Protein AF-A0A484Z825-F1 (afdb_monomer_lite)

Structure (mmCIF, N/CA/C/O backbone):
data_AF-A0A484Z825-F1
#
_entry.id   AF-A0A484Z825-F1
#
loop_
_atom_site.group_PDB
_atom_site.id
_atom_site.type_symbol
_atom_site.label_atom_id
_atom_site.label_alt_id
_atom_site.label_comp_id
_atom_site.label_asym_id
_atom_site.label_entity_id
_atom_site.label_seq_id
_atom_site.pdbx_PDB_ins_code
_atom_site.Cartn_x
_atom_site.Cartn_y
_atom_site.Cartn_z
_atom_site.occupancy
_atom_site.B_iso_or_equiv
_atom_site.auth_seq_id
_atom_site.auth_comp_id
_atom_site.auth_asym_id
_atom_site.auth_atom_id
_atom_site.pdbx_PDB_model_num
ATOM 1 N N . MET A 1 1 ? -38.689 6.052 43.976 1.00 46.09 1 MET A N 1
ATOM 2 C CA . MET A 1 1 ? -38.820 5.818 42.522 1.00 46.09 1 MET A CA 1
ATOM 3 C C . MET A 1 1 ? -37.622 6.491 41.871 1.00 46.09 1 MET A C 1
ATOM 5 O O . MET A 1 1 ? -37.352 7.641 42.180 1.00 46.09 1 MET A O 1
ATOM 9 N N . ILE A 1 2 ? -36.808 5.705 41.177 1.00 48.50 2 ILE A N 1
ATOM 10 C CA . ILE A 1 2 ? -35.383 5.940 40.898 1.00 48.50 2 ILE A CA 1
ATOM 11 C C . ILE A 1 2 ? -35.185 7.165 39.990 1.00 48.50 2 ILE A C 1
ATOM 13 O O . ILE A 1 2 ? -35.688 7.188 38.871 1.00 48.50 2 ILE A O 1
ATOM 17 N N . ALA A 1 3 ? -34.473 8.182 40.487 1.00 53.41 3 ALA A N 1
ATOM 18 C CA . ALA A 1 3 ? -34.068 9.348 39.709 1.00 53.41 3 ALA A CA 1
ATOM 19 C C . ALA A 1 3 ? -33.032 8.905 38.667 1.00 53.41 3 ALA A C 1
ATOM 21 O O . ALA A 1 3 ? -31.939 8.459 39.014 1.00 53.41 3 ALA A O 1
ATOM 22 N N . ALA A 1 4 ? -33.421 8.955 37.397 1.00 62.81 4 ALA A N 1
ATOM 23 C CA . ALA A 1 4 ? -32.621 8.495 36.276 1.00 62.81 4 ALA A CA 1
ATOM 24 C C . ALA A 1 4 ? -31.355 9.354 36.115 1.00 62.81 4 ALA A C 1
ATOM 26 O O . ALA A 1 4 ? -31.417 10.492 35.651 1.00 62.81 4 ALA A O 1
ATOM 27 N N . LEU A 1 5 ? -30.200 8.792 36.481 1.00 63.03 5 LEU A N 1
ATOM 28 C CA . LEU A 1 5 ? -28.896 9.299 36.067 1.00 63.03 5 LEU A CA 1
ATOM 29 C C . LEU A 1 5 ? -28.688 8.947 34.589 1.00 63.03 5 LEU A C 1
ATOM 31 O O . LEU A 1 5 ? -28.255 7.846 34.255 1.00 63.03 5 LEU A O 1
ATOM 35 N N . LEU A 1 6 ? -29.002 9.883 33.696 1.00 67.19 6 LEU A N 1
ATOM 36 C CA . LEU A 1 6 ? -28.542 9.838 32.309 1.00 67.19 6 LEU A CA 1
ATOM 37 C C . LEU A 1 6 ? -27.055 10.208 32.295 1.00 67.19 6 LEU A C 1
ATOM 39 O O . LEU A 1 6 ? -26.693 11.373 32.154 1.00 67.19 6 LEU A O 1
ATOM 43 N N . ALA A 1 7 ? -26.192 9.213 32.500 1.00 68.25 7 ALA A N 1
ATOM 44 C CA . ALA A 1 7 ? -24.766 9.356 32.250 1.00 68.25 7 ALA A CA 1
ATOM 45 C C . ALA A 1 7 ? -24.561 9.591 30.746 1.00 68.25 7 ALA A C 1
ATOM 47 O O . ALA A 1 7 ? -24.805 8.709 29.923 1.00 68.25 7 ALA A O 1
ATOM 48 N N . SER A 1 8 ? -24.145 10.802 30.388 1.00 70.50 8 SER A N 1
ATOM 49 C CA . SER A 1 8 ? -23.704 11.165 29.047 1.00 70.50 8 SER A CA 1
ATOM 50 C C . SER A 1 8 ? -22.428 10.394 28.711 1.00 70.50 8 SER A C 1
ATOM 52 O O . SER A 1 8 ? -21.320 10.806 29.051 1.00 70.50 8 SER A O 1
ATOM 54 N N . VAL A 1 9 ? -22.582 9.247 28.051 1.00 73.12 9 VAL A N 1
ATOM 55 C CA . VAL A 1 9 ? -21.466 8.550 27.408 1.00 73.12 9 VAL A CA 1
ATOM 56 C C . VAL A 1 9 ? -21.034 9.394 26.213 1.00 73.12 9 VAL A C 1
ATOM 58 O O . VAL A 1 9 ? -21.684 9.403 25.169 1.00 73.12 9 VAL A O 1
ATOM 61 N N . SER A 1 10 ? -19.941 10.133 26.378 1.00 73.69 10 SER A N 1
ATOM 62 C CA . SER A 1 10 ? -19.230 10.754 25.264 1.00 73.69 10 SER A CA 1
ATOM 63 C C . SER A 1 10 ? -18.595 9.641 24.431 1.00 73.69 10 SER A C 1
ATOM 65 O O . SER A 1 10 ? -17.568 9.083 24.815 1.00 73.69 10 SER A O 1
ATOM 67 N N . LEU A 1 11 ? -19.222 9.282 23.309 1.00 68.94 11 LEU A N 1
ATOM 68 C CA . LEU A 1 11 ? -18.626 8.375 22.334 1.00 68.94 11 LEU A CA 1
ATOM 69 C C . LEU A 1 11 ? -17.519 9.128 21.587 1.00 68.94 11 LEU A C 1
ATOM 71 O O . LEU A 1 11 ? -17.769 9.810 20.596 1.00 68.94 11 LEU A O 1
ATOM 75 N N . SER A 1 12 ? -16.291 9.033 22.087 1.00 69.50 12 SER A N 1
ATOM 76 C CA . SER A 1 12 ? -15.109 9.481 21.354 1.00 69.50 12 SER A CA 1
ATOM 77 C C . SER A 1 12 ? -14.917 8.558 20.151 1.00 69.50 12 SER A C 1
ATOM 79 O O . SER A 1 12 ? -14.487 7.417 20.308 1.00 69.50 12 SER A O 1
ATOM 81 N N . ALA A 1 13 ? -15.268 9.022 18.951 1.00 67.81 13 ALA A N 1
ATOM 82 C CA . ALA A 1 13 ? -14.954 8.304 17.722 1.00 67.81 13 ALA A CA 1
ATOM 83 C C . ALA A 1 13 ? -13.427 8.254 17.564 1.00 67.81 13 ALA A C 1
ATOM 85 O O . ALA A 1 13 ? -12.788 9.282 17.335 1.00 67.81 13 ALA A O 1
ATOM 86 N N . THR A 1 14 ? -12.833 7.070 17.716 1.00 69.19 14 THR A N 1
ATOM 87 C CA . THR A 1 14 ? -11.431 6.857 17.351 1.00 69.19 14 THR A CA 1
ATOM 88 C C . THR A 1 14 ? -11.343 6.880 15.828 1.00 69.19 14 THR A C 1
ATOM 90 O O . THR A 1 14 ? -11.815 5.970 15.153 1.00 69.19 14 THR A O 1
ATOM 93 N N . ALA A 1 15 ? -10.833 7.972 15.261 1.00 72.00 15 ALA A N 1
ATOM 94 C CA . ALA A 1 15 ? -10.556 8.021 13.833 1.00 72.00 15 ALA A CA 1
ATOM 95 C C . ALA A 1 15 ? -9.406 7.051 13.530 1.00 72.00 15 ALA A C 1
ATOM 97 O O . ALA A 1 15 ? -8.362 7.123 14.182 1.00 72.00 15 ALA A O 1
ATOM 98 N N . 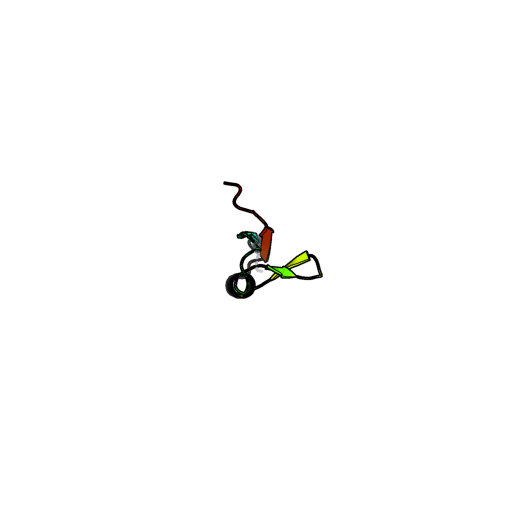ALA A 1 16 ? -9.596 6.162 12.550 1.00 75.94 16 ALA A N 1
ATOM 99 C CA . ALA A 1 16 ? -8.533 5.282 12.075 1.00 75.94 16 ALA A CA 1
ATOM 100 C C . ALA A 1 16 ? -7.308 6.124 11.682 1.00 75.94 16 ALA A C 1
ATOM 102 O O . ALA A 1 16 ? -7.418 7.110 10.943 1.00 75.94 16 ALA A O 1
ATOM 103 N N . GLN A 1 17 ? -6.137 5.766 12.207 1.00 90.44 17 GLN A N 1
ATOM 104 C CA . GLN A 1 17 ? -4.912 6.515 11.940 1.00 90.44 17 GLN A CA 1
ATOM 105 C C . GLN A 1 17 ? -4.520 6.348 10.469 1.00 90.44 17 GLN A C 1
ATOM 107 O O . GLN A 1 17 ? -4.585 5.249 9.928 1.00 90.44 17 GLN A O 1
ATOM 112 N N . THR A 1 18 ? -4.127 7.431 9.794 1.00 95.69 18 THR A N 1
ATOM 113 C CA . THR A 1 18 ? -3.631 7.357 8.410 1.00 95.69 18 THR A CA 1
ATOM 114 C C . THR A 1 18 ? -2.108 7.409 8.396 1.00 95.69 18 THR A C 1
ATOM 116 O O . THR A 1 18 ? -1.526 8.417 8.796 1.00 95.69 18 THR A O 1
ATOM 119 N N . ILE A 1 19 ? -1.470 6.355 7.891 1.00 96.25 19 ILE A N 1
ATOM 120 C CA . ILE A 1 19 ? -0.019 6.261 7.712 1.00 96.25 19 ILE A CA 1
ATOM 121 C C . ILE A 1 19 ? 0.325 6.530 6.244 1.00 96.25 19 ILE A C 1
ATOM 123 O O . ILE A 1 19 ? -0.306 6.008 5.320 1.00 96.25 19 ILE A O 1
ATOM 127 N N . ARG A 1 20 ? 1.327 7.384 6.028 1.00 95.88 20 ARG A N 1
ATOM 128 C CA . ARG A 1 20 ? 1.802 7.804 4.705 1.00 95.88 20 ARG A CA 1
ATOM 129 C C . ARG A 1 20 ? 3.204 7.252 4.483 1.00 95.88 20 ARG A C 1
ATOM 131 O O . ARG A 1 20 ? 4.144 7.704 5.130 1.00 95.88 20 ARG A O 1
ATOM 138 N N . PHE A 1 21 ? 3.328 6.295 3.577 1.00 95.44 21 PHE A N 1
ATOM 139 C CA . PHE A 1 21 ? 4.595 5.702 3.172 1.00 95.44 21 PHE A CA 1
ATOM 140 C C . PHE A 1 21 ? 5.152 6.471 1.974 1.00 95.44 21 PHE A C 1
ATOM 142 O O . PHE A 1 21 ? 4.489 6.610 0.945 1.00 95.44 21 PHE A O 1
ATOM 149 N N . ALA A 1 22 ? 6.370 6.981 2.121 1.00 94.06 22 ALA A N 1
ATOM 150 C CA . ALA A 1 22 ? 7.159 7.530 1.028 1.00 94.06 22 ALA A CA 1
ATOM 151 C C . ALA A 1 22 ? 8.178 6.477 0.604 1.00 94.06 22 ALA A C 1
ATOM 153 O O . ALA A 1 22 ? 8.880 5.940 1.457 1.00 94.06 22 ALA A O 1
ATOM 154 N N . THR A 1 23 ? 8.222 6.175 -0.688 1.00 92.62 23 THR A N 1
ATOM 155 C CA . THR A 1 23 ? 9.006 5.060 -1.225 1.00 92.62 23 THR A CA 1
ATOM 156 C C . THR A 1 23 ? 9.536 5.427 -2.606 1.00 92.62 23 THR A C 1
ATOM 158 O O . THR A 1 23 ? 8.941 6.279 -3.272 1.00 92.62 23 THR A O 1
ATOM 161 N N . GLU A 1 24 ? 10.639 4.832 -3.039 1.00 93.25 24 GLU A N 1
ATOM 162 C CA . GLU A 1 24 ? 11.175 5.027 -4.383 1.00 93.25 24 GLU A CA 1
ATOM 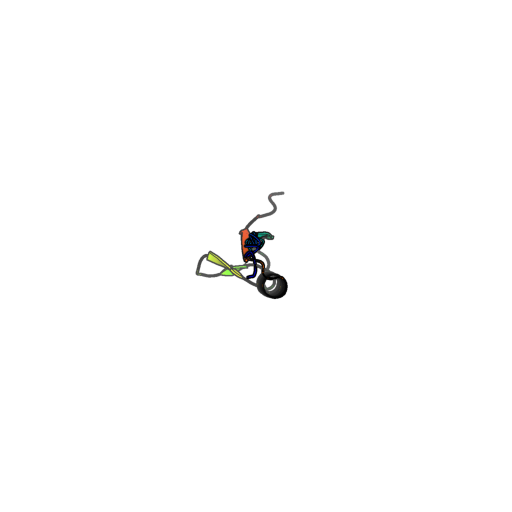163 C C . GLU A 1 24 ? 10.773 3.843 -5.268 1.00 93.25 24 GLU A C 1
ATOM 165 O O . GLU A 1 24 ? 11.471 2.835 -5.344 1.00 93.25 24 GLU A O 1
ATOM 170 N N . ALA A 1 25 ? 9.654 3.981 -5.985 1.00 93.31 25 ALA A N 1
ATOM 171 C CA . ALA A 1 25 ? 9.016 2.900 -6.740 1.00 93.31 25 ALA A CA 1
ATOM 172 C C . ALA A 1 25 ? 9.761 2.526 -8.047 1.00 93.31 25 ALA A C 1
ATOM 174 O O . ALA A 1 25 ? 9.154 2.411 -9.117 1.00 93.31 25 ALA A O 1
ATOM 175 N N . SER A 1 26 ? 11.083 2.375 -7.967 1.00 93.69 26 SER A N 1
ATOM 176 C CA . SER A 1 26 ? 12.038 2.051 -9.029 1.00 93.69 26 SER A CA 1
ATOM 177 C C . SER A 1 26 ? 12.733 0.696 -8.806 1.00 93.69 26 SER A C 1
ATOM 179 O O . SER A 1 26 ? 13.548 0.292 -9.639 1.00 93.69 26 SER A O 1
ATOM 181 N N . TYR A 1 27 ? 12.398 -0.032 -7.729 1.00 93.81 27 TYR A N 1
ATOM 182 C CA . TYR A 1 27 ? 13.150 -1.198 -7.253 1.00 93.81 27 TYR A CA 1
ATOM 183 C C . TYR A 1 27 ? 12.319 -2.500 -7.113 1.00 93.81 27 TYR A C 1
ATOM 185 O O . TYR A 1 27 ? 12.043 -2.979 -6.005 1.00 93.81 27 TYR A O 1
ATOM 193 N N . PRO A 1 28 ? 11.925 -3.147 -8.232 1.00 93.88 28 PRO A N 1
ATOM 194 C CA . PRO A 1 28 ? 11.286 -4.463 -8.193 1.00 93.88 28 PRO A CA 1
ATOM 195 C C . PRO A 1 28 ? 12.188 -5.550 -7.568 1.00 93.88 28 PRO A C 1
ATOM 197 O O . PRO A 1 28 ? 13.399 -5.539 -7.799 1.00 93.88 28 PRO A O 1
ATOM 200 N N . PRO A 1 29 ? 11.624 -6.547 -6.849 1.00 95.38 29 PRO A N 1
ATOM 201 C CA . PRO A 1 29 ? 10.196 -6.791 -6.597 1.00 95.38 29 PRO A CA 1
ATOM 202 C C . PRO A 1 29 ? 9.652 -6.096 -5.332 1.00 95.38 29 PRO A C 1
ATOM 204 O O . PRO A 1 29 ? 8.518 -6.364 -4.933 1.00 95.38 29 PRO A O 1
ATOM 207 N N . PHE A 1 30 ? 10.452 -5.254 -4.676 1.00 95.94 30 PHE A N 1
ATOM 208 C CA . PHE A 1 30 ? 10.099 -4.626 -3.401 1.00 95.94 30 PHE A CA 1
ATOM 209 C C . PHE A 1 30 ? 9.101 -3.488 -3.587 1.00 95.94 30 PHE A C 1
ATOM 211 O O . PHE A 1 30 ? 8.092 -3.431 -2.886 1.00 95.94 30 PHE A O 1
ATOM 218 N N . GLU A 1 31 ? 9.332 -2.653 -4.597 1.00 95.81 31 GLU A N 1
ATOM 219 C CA . GLU A 1 31 ? 8.506 -1.490 -4.895 1.00 95.81 31 GLU A CA 1
ATOM 220 C C . GLU A 1 31 ? 8.646 -1.071 -6.369 1.00 95.81 31 GLU A C 1
ATOM 222 O O . GLU A 1 31 ? 9.738 -0.962 -6.920 1.00 95.81 31 GLU A O 1
ATOM 227 N N . SER A 1 32 ? 7.522 -0.863 -7.050 1.00 96.25 32 SER A N 1
ATOM 228 C CA . SER A 1 32 ? 7.456 -0.516 -8.475 1.00 96.25 32 SER A CA 1
ATOM 229 C C . SER A 1 32 ? 6.112 0.119 -8.822 1.00 96.25 32 SER A C 1
ATOM 231 O O . SER A 1 32 ? 5.175 0.042 -8.030 1.00 96.25 32 SER A O 1
ATOM 233 N N . ILE A 1 33 ? 5.994 0.739 -9.997 1.00 96.44 33 ILE A N 1
ATOM 234 C CA . ILE A 1 33 ? 4.719 1.265 -10.503 1.00 96.44 33 ILE A CA 1
ATOM 235 C C . ILE A 1 33 ? 4.116 0.281 -11.514 1.00 96.44 33 ILE A C 1
ATOM 237 O O . ILE A 1 33 ? 4.774 -0.099 -12.483 1.00 96.44 33 ILE A O 1
ATOM 241 N N . ASP A 1 34 ? 2.861 -0.123 -11.299 1.00 95.69 34 ASP A N 1
ATOM 242 C CA . ASP A 1 34 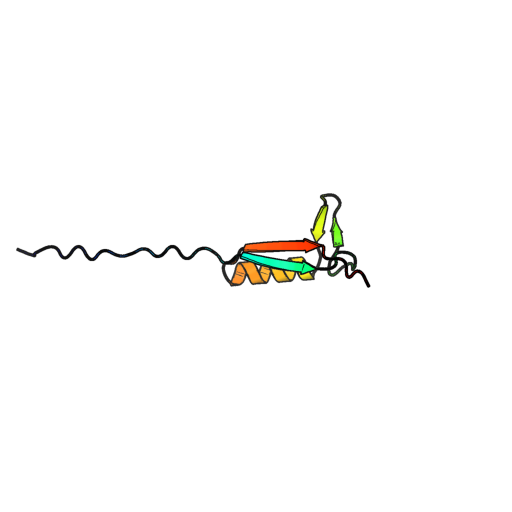? 2.115 -0.991 -12.215 1.00 95.69 34 ASP A CA 1
ATOM 243 C C . ASP A 1 34 ? 1.498 -0.220 -13.405 1.00 95.69 34 ASP A C 1
ATOM 245 O O . ASP A 1 34 ? 1.544 1.008 -13.494 1.00 95.69 34 ASP A O 1
ATOM 249 N N . ALA A 1 35 ? 0.853 -0.942 -14.327 1.00 96.88 35 ALA A N 1
ATOM 250 C CA . ALA A 1 35 ? 0.188 -0.345 -15.492 1.00 96.88 35 ALA A CA 1
ATOM 251 C C . ALA A 1 35 ? -0.986 0.598 -15.144 1.00 96.88 35 ALA A C 1
ATOM 253 O O . ALA A 1 35 ? -1.444 1.354 -16.000 1.00 96.88 35 ALA A O 1
ATOM 254 N N . ASN A 1 36 ? -1.477 0.564 -13.903 1.00 96.50 36 ASN A N 1
ATOM 255 C CA . ASN A 1 36 ? -2.551 1.416 -13.398 1.00 96.50 36 ASN A CA 1
ATOM 256 C C . ASN A 1 36 ? -2.018 2.624 -12.607 1.00 96.50 36 ASN A C 1
ATOM 258 O O . ASN A 1 36 ? -2.805 3.314 -11.957 1.00 96.50 36 ASN A O 1
ATOM 262 N N . ASN A 1 37 ? -0.706 2.886 -12.646 1.00 93.12 37 ASN A N 1
ATOM 263 C CA . ASN A 1 37 ? -0.019 3.903 -11.844 1.00 93.12 37 ASN A CA 1
ATOM 264 C C . ASN A 1 37 ? -0.138 3.689 -10.322 1.00 93.12 37 ASN A C 1
ATOM 266 O O . ASN A 1 37 ? -0.127 4.653 -9.552 1.00 93.12 37 ASN A O 1
ATOM 270 N N . LYS A 1 38 ? -0.265 2.438 -9.865 1.00 95.69 38 LYS A N 1
ATOM 271 C CA . LYS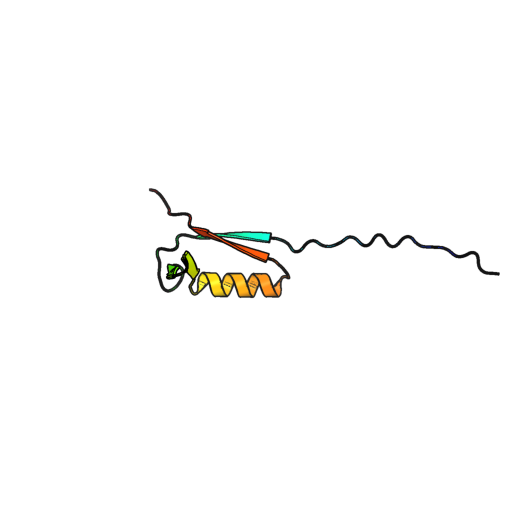 A 1 38 ? -0.221 2.080 -8.441 1.00 95.69 38 LYS A CA 1
ATOM 272 C C . LYS A 1 38 ? 1.179 1.629 -8.052 1.00 95.69 38 LYS A C 1
ATOM 274 O O . LYS A 1 38 ? 1.829 0.904 -8.797 1.00 95.69 38 LYS A O 1
ATOM 279 N N . ILE A 1 39 ? 1.604 2.024 -6.855 1.00 96.69 39 ILE A N 1
ATOM 280 C CA . ILE A 1 39 ? 2.824 1.503 -6.237 1.00 96.69 39 ILE A CA 1
ATOM 281 C C . ILE A 1 39 ? 2.513 0.097 -5.718 1.00 96.69 39 ILE A C 1
ATOM 283 O O . ILE A 1 39 ? 1.552 -0.080 -4.967 1.00 96.69 39 ILE A O 1
ATOM 287 N N . VAL A 1 40 ? 3.293 -0.890 -6.150 1.00 97.25 40 V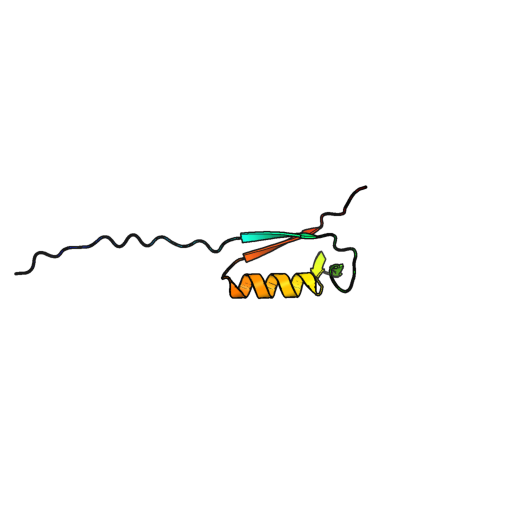AL A N 1
ATOM 288 C CA . VAL A 1 40 ? 3.130 -2.317 -5.842 1.00 97.25 40 VAL A CA 1
ATOM 289 C C . VAL A 1 40 ? 4.478 -2.956 -5.527 1.00 97.25 40 VAL A C 1
ATOM 291 O O . VAL A 1 40 ? 5.514 -2.475 -5.981 1.00 97.25 40 VAL A O 1
ATOM 294 N N . GLY A 1 41 ? 4.461 -4.072 -4.805 1.00 97.06 41 GLY A N 1
ATOM 295 C CA . GLY A 1 41 ? 5.652 -4.851 -4.479 1.00 97.06 41 GLY A CA 1
ATOM 296 C C . GLY A 1 41 ? 5.607 -5.376 -3.048 1.00 97.06 41 GLY A C 1
ATOM 297 O O . GLY A 1 41 ? 4.656 -5.116 -2.310 1.00 97.06 41 GLY A O 1
ATOM 298 N N . PHE A 1 42 ? 6.638 -6.123 -2.662 1.00 97.94 42 PHE A N 1
ATOM 299 C CA . PHE A 1 42 ? 6.713 -6.764 -1.349 1.00 97.94 42 PHE A CA 1
ATOM 300 C C . PHE A 1 42 ? 6.553 -5.777 -0.178 1.00 97.94 42 PHE A C 1
ATOM 302 O O . PHE A 1 42 ? 5.815 -6.066 0.765 1.00 97.94 42 PHE A O 1
ATOM 309 N N . ASP A 1 43 ? 7.173 -4.596 -0.250 1.00 97.00 43 ASP A N 1
ATOM 310 C CA . ASP A 1 43 ? 7.115 -3.612 0.839 1.00 97.00 43 ASP A CA 1
ATOM 311 C C . ASP A 1 43 ? 5.718 -2.984 0.962 1.00 97.00 43 ASP A C 1
ATOM 313 O O . ASP A 1 43 ? 5.248 -2.698 2.066 1.00 97.00 43 ASP A O 1
ATOM 317 N N . VAL A 1 44 ? 5.006 -2.844 -0.162 1.00 97.50 44 VAL A N 1
ATOM 318 C CA . VAL A 1 44 ? 3.608 -2.385 -0.197 1.00 97.50 44 VAL A CA 1
ATOM 319 C C . VAL A 1 44 ? 2.683 -3.414 0.448 1.00 97.50 44 VAL A C 1
ATOM 321 O O . VAL A 1 44 ? 1.811 -3.050 1.242 1.00 97.50 44 VAL A O 1
ATOM 324 N N . ASP A 1 45 ? 2.874 -4.698 0.142 1.00 98.00 45 ASP A N 1
ATOM 325 C CA . ASP A 1 45 ? 2.083 -5.787 0.721 1.00 98.00 45 ASP A CA 1
ATOM 326 C C . ASP A 1 45 ? 2.304 -5.892 2.234 1.00 98.00 45 ASP A C 1
ATOM 328 O O . ASP A 1 45 ? 1.341 -5.993 3.002 1.00 98.00 45 ASP A O 1
ATOM 332 N N . LEU A 1 46 ? 3.561 -5.789 2.675 1.00 98.00 46 LEU A N 1
ATOM 333 C CA . LEU A 1 46 ? 3.921 -5.764 4.089 1.00 98.00 46 LEU A CA 1
ATOM 334 C C . LEU A 1 46 ? 3.285 -4.570 4.811 1.00 98.00 46 LEU A C 1
ATOM 336 O O . LEU A 1 46 ? 2.648 -4.749 5.849 1.00 98.00 46 LEU A O 1
ATOM 340 N N . ALA A 1 47 ? 3.410 -3.360 4.261 1.00 97.56 47 ALA A N 1
ATOM 341 C CA . ALA A 1 47 ? 2.825 -2.158 4.850 1.00 97.56 47 ALA A CA 1
ATOM 342 C C . ALA A 1 47 ? 1.297 -2.263 4.967 1.00 97.56 47 ALA A C 1
ATOM 344 O O . ALA A 1 47 ? 0.735 -1.952 6.018 1.00 97.56 47 ALA A O 1
ATOM 345 N N . ASN A 1 48 ? 0.618 -2.770 3.935 1.00 97.88 48 ASN A N 1
ATOM 346 C CA . ASN A 1 48 ? -0.829 -2.992 3.975 1.00 97.88 48 ASN A CA 1
ATOM 347 C C . ASN A 1 48 ? -1.234 -4.022 5.040 1.00 97.88 48 ASN A C 1
ATOM 349 O O . ASN A 1 48 ? -2.225 -3.811 5.742 1.00 97.88 48 ASN A O 1
ATOM 353 N N . ALA A 1 49 ? -0.477 -5.114 5.193 1.00 98.25 49 ALA A N 1
ATOM 354 C CA . ALA A 1 49 ? -0.724 -6.110 6.235 1.00 98.25 49 ALA A CA 1
ATOM 355 C C . ALA A 1 49 ? -0.554 -5.517 7.644 1.00 98.25 49 ALA A C 1
ATOM 357 O O . ALA A 1 49 ? -1.398 -5.747 8.509 1.00 98.25 49 ALA A O 1
ATOM 358 N N . LEU A 1 50 ? 0.481 -4.698 7.853 1.00 97.38 50 LEU A N 1
ATOM 359 C CA . LEU A 1 50 ? 0.704 -3.986 9.113 1.00 97.38 50 LEU A CA 1
ATOM 360 C C . LEU A 1 50 ? -0.424 -2.994 9.411 1.00 97.38 50 LEU A C 1
ATOM 362 O O . LEU A 1 50 ? -0.965 -3.014 10.512 1.00 97.38 50 LEU A O 1
ATOM 366 N N . CYS A 1 51 ? -0.822 -2.173 8.433 1.00 97.31 51 CYS A N 1
ATOM 367 C CA . CYS A 1 51 ? -1.947 -1.244 8.575 1.00 97.31 51 CYS A CA 1
ATOM 368 C C . CYS A 1 51 ? -3.244 -1.964 8.947 1.00 97.31 51 CYS A C 1
ATOM 370 O O . CYS A 1 51 ? -3.988 -1.483 9.796 1.00 97.31 51 CYS A O 1
ATOM 372 N N . LYS A 1 52 ? -3.497 -3.135 8.354 1.00 96.56 52 LYS A N 1
ATOM 373 C CA . LYS A 1 52 ? -4.659 -3.957 8.694 1.00 96.56 52 LYS A CA 1
ATOM 374 C C . LYS A 1 52 ? -4.620 -4.449 10.144 1.00 96.56 52 LYS A C 1
ATOM 376 O O . LYS A 1 52 ? -5.656 -4.429 10.798 1.00 96.56 52 LYS A O 1
ATOM 381 N N . GLU A 1 53 ? -3.461 -4.881 10.636 1.00 96.94 53 GLU A N 1
ATOM 382 C CA . GLU A 1 53 ? -3.308 -5.389 12.008 1.00 96.94 53 GLU A CA 1
ATOM 383 C C . GLU A 1 53 ? -3.558 -4.304 13.067 1.00 96.94 53 GLU A C 1
ATOM 385 O O . GLU A 1 53 ? -4.103 -4.583 14.131 1.00 96.94 53 GLU A O 1
ATOM 390 N N . ILE A 1 54 ? -3.197 -3.053 12.769 1.00 95.25 54 ILE A N 1
ATOM 391 C CA . ILE A 1 54 ? -3.310 -1.926 13.710 1.00 95.25 54 ILE A CA 1
ATOM 392 C C . ILE A 1 54 ? -4.550 -1.045 13.486 1.00 95.25 54 ILE A C 1
ATOM 394 O O . ILE A 1 54 ? -4.636 0.032 14.074 1.00 95.25 54 ILE A O 1
ATOM 398 N N . ASP A 1 55 ? -5.484 -1.469 12.630 1.00 94.50 55 ASP A N 1
ATOM 399 C CA . ASP A 1 55 ? -6.678 -0.698 12.240 1.00 94.50 55 ASP A CA 1
ATOM 400 C C . ASP A 1 55 ? -6.347 0.724 11.723 1.00 94.50 55 ASP A C 1
ATOM 402 O O . ASP A 1 55 ? -6.951 1.735 12.092 1.00 94.50 55 ASP A O 1
ATOM 406 N N . ALA A 1 56 ? -5.333 0.806 10.857 1.00 95.62 56 ALA A N 1
ATOM 407 C CA . ALA A 1 56 ? -4.886 2.030 10.202 1.00 95.62 56 ALA A CA 1
ATOM 408 C C . ALA A 1 56 ? -5.167 2.016 8.693 1.00 95.62 56 ALA A C 1
ATOM 410 O O . ALA A 1 56 ? -5.225 0.981 8.031 1.00 95.62 56 ALA A O 1
ATOM 411 N N . THR A 1 57 ? -5.282 3.211 8.119 1.00 95.38 57 THR A N 1
ATOM 412 C CA . THR A 1 57 ? -5.315 3.419 6.669 1.00 95.38 57 THR A CA 1
ATOM 413 C C . THR A 1 57 ? -3.904 3.679 6.148 1.00 95.38 57 THR A C 1
ATOM 415 O O . THR A 1 57 ? -3.239 4.612 6.591 1.00 95.38 57 THR A O 1
ATOM 418 N N . CYS A 1 58 ? -3.462 2.895 5.169 1.00 96.56 58 CYS A N 1
ATOM 419 C CA . CYS A 1 58 ? -2.185 3.077 4.482 1.00 96.56 58 CYS A CA 1
ATOM 420 C C . CYS A 1 58 ? -2.355 3.902 3.199 1.00 96.56 58 CYS A C 1
ATOM 422 O O . CYS A 1 58 ? -3.287 3.691 2.423 1.00 96.56 58 CYS A O 1
ATOM 424 N N . THR A 1 59 ? -1.416 4.808 2.938 1.00 96.56 59 THR A N 1
ATOM 425 C CA . THR A 1 59 ? -1.283 5.518 1.655 1.00 96.56 59 THR A CA 1
ATOM 426 C C . THR A 1 59 ? 0.175 5.544 1.223 1.00 96.56 59 THR A C 1
ATOM 428 O O . THR A 1 59 ? 1.062 5.567 2.074 1.00 96.56 59 THR A O 1
ATOM 431 N N . PHE A 1 60 ? 0.421 5.561 -0.086 1.00 96.00 60 PHE A N 1
ATOM 432 C CA . PHE A 1 60 ? 1.762 5.469 -0.662 1.00 96.00 60 PHE A CA 1
ATOM 433 C C . PHE A 1 60 ? 2.013 6.638 -1.613 1.00 96.00 60 PHE A C 1
ATOM 435 O O . PHE A 1 60 ? 1.134 7.012 -2.392 1.00 96.00 60 PHE A O 1
ATOM 442 N N . SER A 1 61 ? 3.214 7.200 -1.562 1.00 95.12 61 SER A N 1
ATOM 443 C CA . SER A 1 61 ? 3.683 8.241 -2.475 1.00 95.12 61 SER A CA 1
ATOM 444 C C . SER A 1 61 ? 5.061 7.889 -3.008 1.00 95.12 61 SER A C 1
ATOM 446 O O . SER A 1 61 ? 5.937 7.504 -2.233 1.00 95.12 61 SER A O 1
ATOM 448 N N . ASN A 1 62 ? 5.251 8.070 -4.313 1.00 93.94 62 ASN A N 1
ATOM 449 C CA . ASN A 1 62 ? 6.551 7.894 -4.940 1.00 93.94 62 ASN A CA 1
ATOM 450 C C . ASN A 1 62 ? 7.413 9.132 -4.662 1.00 93.94 62 ASN A C 1
ATOM 452 O O . ASN A 1 62 ? 7.053 10.238 -5.065 1.00 93.94 62 ASN A O 1
ATOM 456 N N . GLN A 1 63 ? 8.529 8.943 -3.972 1.00 88.44 63 GLN A N 1
ATOM 457 C CA . GLN A 1 63 ? 9.517 9.958 -3.634 1.00 88.44 63 GLN A CA 1
ATOM 458 C C . GLN A 1 63 ? 10.862 9.479 -4.172 1.00 88.44 63 GLN A C 1
ATOM 460 O O . GLN A 1 63 ? 11.592 8.768 -3.492 1.00 88.44 63 GLN A O 1
ATOM 465 N N . ALA A 1 64 ? 11.167 9.859 -5.412 1.00 77.06 64 ALA A N 1
ATOM 466 C CA . ALA A 1 64 ? 12.459 9.559 -6.009 1.00 77.06 64 ALA A CA 1
ATOM 467 C C . ALA A 1 64 ? 13.561 10.337 -5.284 1.00 77.06 64 ALA A C 1
ATOM 469 O O . ALA A 1 64 ? 13.454 11.558 -5.124 1.00 77.06 64 ALA A O 1
ATOM 470 N N . SER A 1 65 ? 14.615 9.640 -4.860 1.00 67.25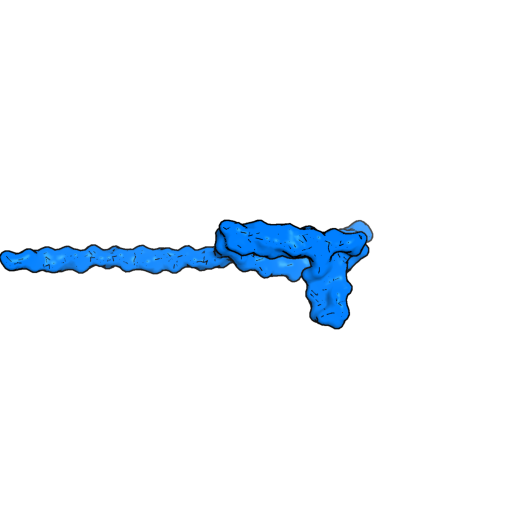 65 SER A N 1
ATOM 471 C CA . SER A 1 65 ? 15.787 10.263 -4.253 1.00 67.25 65 SER A CA 1
ATOM 472 C C . SER A 1 65 ? 16.548 11.030 -5.333 1.00 67.25 65 SER A C 1
ATOM 474 O O . SER A 1 65 ? 17.424 10.494 -6.003 1.00 67.25 65 SER A O 1
ATOM 476 N N . THR A 1 66 ? 16.198 12.295 -5.556 1.00 58.75 66 THR A N 1
ATOM 477 C CA . THR A 1 66 ? 17.030 13.189 -6.364 1.00 58.75 66 THR A CA 1
ATOM 478 C C . THR A 1 66 ? 18.302 13.487 -5.575 1.00 58.75 66 THR A C 1
ATOM 480 O O . THR A 1 66 ? 18.284 14.327 -4.671 1.00 58.75 66 THR A O 1
ATOM 483 N N . ALA A 1 67 ? 19.371 12.756 -5.883 1.00 47.38 67 ALA A N 1
ATOM 484 C CA . ALA A 1 67 ? 20.740 13.198 -5.645 1.00 47.38 67 ALA A CA 1
ATOM 485 C C . ALA A 1 67 ? 21.177 14.148 -6.769 1.00 47.38 67 ALA A C 1
ATOM 487 O O . ALA A 1 67 ? 20.779 13.902 -7.933 1.00 47.38 67 ALA A O 1
#

InterPro domains:
  IPR001638 Solute-binding protein family 3/N-terminal domain of MltF [PF00497] (19-63)
  IPR018313 Solute-binding protein family 3, conserved site [PS01039] (41-54)

Radius of gyration: 20.65 Å; chains: 1; bounding box: 60×20×58 Å

Sequence (67 aa):
MIAALLASVSLSATAAQTIRFATEASYPPFESIDANNKIVGFDVDLANALCKEIDATCTFSNQASTA

Organism: NCBI:txid69218

Secondary structure (DSSP, 8-state):
--------------PPPEEEEEE-TEETTTEEE-TTS-EESHHHHHHHHHHHHTT-EEEEEE-----

pLDDT: mean 86.49, std 14.97, range [46.09, 98.25]

Foldseek 3Di:
DDDDDPDPDPPPPDDAAEDEAEDAQPDPQQWHQDPVRDIHHDVVVVVVVVSVVRRHHYDYDHDHPDD